Protein AF-A0A6A4Z523-F1 (afdb_monomer_lite)

pLDDT: mean 73.73, std 17.78, range [36.94, 93.38]

Organism: Aphanomyces astaci (NCBI:txid112090)

Secondary structure (DSSP, 8-state):
-----HHHHHHHHHHHHHHTTS-------HHHHHHHHHHHHHHT-S-HHHHHHHTT--HHHHHHHHTTHHHHHH--S-TTSSS-S-S------TTHHHHHHHHHHTTS--

Sequence (110 aa):
MFKSNTTCHAVLSITFEMEQRKRHQLRYTNGQRKALLQEFHEANETSERKFCRDKHLAYSTWQGWRLKEDNIMANKRHNRLATMGSQGHTTLIPFKDELLANMRDRRGTE

Structure (mmCIF, N/CA/C/O backbone):
data_AF-A0A6A4Z523-F1
#
_entry.id   AF-A0A6A4Z523-F1
#
loop_
_atom_site.group_PDB
_atom_site.id
_atom_site.type_symbol
_atom_site.label_atom_id
_atom_site.label_alt_id
_atom_site.label_comp_id
_atom_site.label_asym_id
_atom_site.label_entity_id
_atom_site.label_seq_id
_atom_site.pdbx_PDB_ins_code
_atom_site.Cartn_x
_atom_site.Cartn_y
_atom_site.Cartn_z
_atom_site.occupancy
_atom_site.B_iso_or_equiv
_atom_site.auth_seq_id
_atom_site.auth_comp_id
_atom_site.auth_asym_id
_atom_site.auth_atom_id
_atom_site.pdbx_PDB_model_num
ATOM 1 N N . MET A 1 1 ? -39.845 -39.704 26.711 1.00 36.94 1 MET A N 1
ATOM 2 C CA . MET A 1 1 ? -38.588 -39.016 27.085 1.00 36.94 1 MET A CA 1
ATOM 3 C C . MET A 1 1 ? -37.589 -39.172 25.943 1.00 36.94 1 MET A C 1
ATOM 5 O O . MET A 1 1 ? -36.908 -40.187 25.873 1.00 36.94 1 MET A O 1
ATOM 9 N N . PHE A 1 2 ? -37.551 -38.225 25.001 1.00 39.84 2 PHE A N 1
ATOM 10 C CA . PHE A 1 2 ? -36.560 -38.226 23.919 1.00 39.84 2 PHE A CA 1
ATOM 11 C C . PHE A 1 2 ? -35.260 -37.624 24.454 1.00 39.84 2 PHE A C 1
ATOM 13 O O . PHE A 1 2 ? -35.219 -36.448 24.805 1.00 39.84 2 PHE A O 1
ATOM 20 N N . LYS A 1 3 ? -34.214 -38.446 24.572 1.00 44.91 3 LYS A N 1
ATOM 21 C CA . LYS A 1 3 ? -32.869 -37.977 24.915 1.00 44.91 3 LYS A CA 1
ATOM 22 C C . LYS A 1 3 ? -32.353 -37.174 23.720 1.00 44.91 3 LYS A C 1
ATOM 24 O O . LYS A 1 3 ? -32.071 -37.743 22.670 1.00 44.91 3 LYS A O 1
ATOM 29 N N . SER A 1 4 ? -32.305 -35.854 23.864 1.00 47.53 4 SER A N 1
ATOM 30 C CA . SER A 1 4 ? -31.742 -34.939 22.872 1.00 47.53 4 SER A CA 1
ATOM 31 C C . SER A 1 4 ? -30.286 -35.314 22.597 1.00 47.53 4 SER A C 1
ATOM 33 O O . SER A 1 4 ? -29.469 -35.351 23.516 1.00 47.53 4 SER A O 1
ATOM 35 N N . ASN A 1 5 ? -29.979 -35.617 21.336 1.00 54.72 5 ASN A N 1
ATOM 36 C CA . ASN A 1 5 ? -28.663 -36.044 20.874 1.00 54.72 5 ASN A CA 1
ATOM 37 C C . ASN A 1 5 ? -27.714 -34.834 20.777 1.00 54.72 5 ASN A C 1
ATOM 39 O O . ASN A 1 5 ? -27.503 -34.258 19.709 1.00 54.72 5 ASN A O 1
ATOM 43 N N . THR A 1 6 ? -27.171 -34.421 21.922 1.00 54.44 6 THR A N 1
ATOM 44 C CA . THR A 1 6 ? -26.224 -33.303 22.086 1.00 54.44 6 THR A CA 1
ATOM 45 C C . THR A 1 6 ? -24.938 -33.488 21.277 1.00 54.44 6 THR A C 1
ATOM 47 O O . THR A 1 6 ? -24.286 -32.509 20.915 1.00 54.44 6 THR A O 1
ATOM 50 N N . THR A 1 7 ? -24.595 -34.730 20.930 1.00 51.53 7 THR A N 1
ATOM 51 C CA . THR A 1 7 ? -23.402 -35.071 20.151 1.00 51.53 7 THR A CA 1
ATOM 52 C C . THR A 1 7 ? -23.495 -34.573 18.707 1.00 51.53 7 THR A C 1
ATOM 54 O O . THR A 1 7 ? -22.512 -34.054 18.186 1.00 51.53 7 THR A O 1
ATOM 57 N N . CYS A 1 8 ? -24.671 -34.629 18.068 1.00 49.47 8 CYS A N 1
ATOM 58 C CA . CYS A 1 8 ? -24.840 -34.120 16.700 1.00 49.47 8 CYS A CA 1
ATOM 59 C C . CYS A 1 8 ? -24.677 -32.597 16.620 1.00 49.47 8 CYS A C 1
ATOM 61 O O . CYS A 1 8 ? -24.049 -32.102 15.688 1.00 49.47 8 CYS A O 1
ATOM 63 N N . HIS A 1 9 ? -25.178 -31.855 17.613 1.00 54.50 9 HIS A N 1
ATOM 64 C CA . HIS A 1 9 ? -25.008 -30.400 17.667 1.00 54.50 9 HIS A CA 1
ATOM 65 C C . HIS A 1 9 ? -23.550 -29.994 17.904 1.00 54.50 9 HIS A C 1
ATOM 67 O O . HIS A 1 9 ? -23.064 -29.077 17.252 1.00 54.50 9 HIS A O 1
ATOM 73 N N . ALA A 1 10 ? -22.834 -30.691 18.792 1.00 54.38 10 ALA A N 1
ATOM 74 C CA . ALA A 1 10 ? -21.424 -30.407 19.050 1.00 54.38 10 ALA A CA 1
ATOM 75 C C . ALA A 1 10 ? -20.542 -30.686 17.820 1.00 54.38 10 ALA A C 1
ATOM 77 O O . ALA A 1 10 ? -19.683 -29.874 17.487 1.00 54.38 10 ALA A O 1
ATOM 78 N N . VAL A 1 11 ? -20.784 -31.791 17.105 1.00 54.28 11 VAL A N 1
ATOM 79 C CA . VAL A 1 11 ? -20.035 -32.130 15.884 1.00 54.28 11 VAL A CA 1
ATOM 80 C C . VAL A 1 11 ? -20.323 -31.127 14.765 1.00 54.28 11 VAL A C 1
ATOM 82 O O . VAL A 1 11 ? -19.376 -30.665 14.138 1.00 54.28 11 VAL A O 1
ATOM 85 N N . LEU A 1 12 ? -21.585 -30.717 14.575 1.00 53.97 12 LEU A N 1
ATOM 86 C CA . LEU A 1 12 ? -21.963 -29.695 13.589 1.00 53.97 12 LEU A CA 1
ATOM 87 C C . LEU A 1 12 ? -21.338 -28.322 13.893 1.00 53.97 12 LEU A C 1
ATOM 89 O O . LEU A 1 12 ? -20.855 -27.658 12.975 1.00 53.97 12 LEU A O 1
ATOM 93 N N . SER A 1 13 ? -21.281 -27.919 15.166 1.00 52.06 13 SER A N 1
ATOM 94 C CA . SER A 1 13 ? -20.615 -26.679 15.589 1.00 52.06 13 SER A CA 1
ATOM 95 C C . SER A 1 13 ? -19.099 -26.729 15.381 1.00 52.06 13 SER A C 1
ATOM 97 O O . SER A 1 13 ? -18.521 -25.757 14.903 1.00 52.06 13 SER A O 1
ATOM 99 N N . ILE A 1 14 ? -18.451 -27.864 15.671 1.00 51.69 14 ILE A N 1
ATOM 100 C CA . ILE A 1 14 ? -17.007 -28.054 15.449 1.00 51.69 14 ILE A CA 1
ATOM 101 C C . ILE A 1 14 ? -16.683 -28.050 13.950 1.00 51.69 14 ILE A C 1
ATOM 103 O O . ILE A 1 14 ? -15.704 -27.430 13.537 1.00 51.69 14 ILE A O 1
ATOM 107 N N . THR A 1 15 ? -17.501 -28.696 13.113 1.00 51.16 15 THR A N 1
ATOM 108 C CA . THR A 1 15 ? -17.311 -28.665 11.655 1.00 51.16 15 THR A CA 1
ATOM 109 C C . THR A 1 15 ? -17.552 -27.272 11.080 1.00 51.16 15 THR A C 1
ATOM 111 O O . THR A 1 15 ? -16.764 -26.829 10.249 1.00 51.16 15 THR A O 1
ATOM 114 N N . PHE A 1 16 ? -18.557 -26.540 11.574 1.00 50.25 16 PHE A N 1
ATOM 115 C CA . PHE A 1 16 ? -18.815 -25.158 11.166 1.00 50.25 16 PHE A CA 1
ATOM 116 C C . PHE A 1 16 ? -17.663 -24.227 11.575 1.00 50.25 16 PHE A C 1
ATOM 118 O O . PHE A 1 16 ? -17.189 -23.455 10.747 1.00 50.25 16 PHE A O 1
ATOM 125 N N . GLU A 1 17 ? -17.120 -24.343 12.793 1.00 48.06 17 GLU A N 1
ATOM 126 C CA . GLU A 1 17 ? -15.931 -23.579 13.209 1.00 48.06 17 GLU A CA 1
ATOM 127 C C . GLU A 1 17 ? -14.675 -23.923 12.391 1.00 48.06 17 GLU A C 1
ATOM 129 O O . GLU A 1 17 ? -13.876 -23.039 12.073 1.00 48.06 17 GLU A O 1
ATOM 134 N N . MET A 1 18 ? -14.480 -25.198 12.044 1.00 42.94 18 MET A N 1
ATOM 135 C CA . MET A 1 18 ? -13.333 -25.656 11.253 1.00 42.94 18 MET A CA 1
ATOM 136 C C . MET A 1 18 ? -13.424 -25.211 9.786 1.00 42.94 18 MET A C 1
ATOM 138 O O . MET A 1 18 ? -12.397 -24.921 9.171 1.00 42.94 18 MET A O 1
ATOM 142 N N . GLU A 1 19 ? -14.629 -25.075 9.235 1.00 43.59 19 GLU A N 1
ATOM 143 C CA . GLU A 1 19 ? -14.855 -24.582 7.873 1.00 43.59 19 GLU A CA 1
ATOM 144 C C . GLU A 1 19 ? -14.607 -23.066 7.746 1.00 43.59 19 GLU A C 1
ATOM 146 O O . GLU A 1 19 ? -14.082 -22.607 6.728 1.00 43.59 19 GLU A O 1
ATOM 151 N N . GLN A 1 20 ? -14.807 -22.299 8.828 1.00 45.69 20 GLN A N 1
ATOM 152 C CA . GLN A 1 20 ? -14.422 -20.879 8.908 1.00 45.69 20 GLN A CA 1
ATOM 153 C C . GLN A 1 20 ? -12.899 -20.651 9.033 1.00 45.69 20 GLN A C 1
ATOM 155 O O . GLN A 1 20 ? -12.423 -19.516 8.961 1.00 45.69 20 GLN A O 1
ATOM 160 N N . ARG A 1 21 ? -12.090 -21.711 9.200 1.00 43.25 21 ARG A N 1
ATOM 161 C CA . ARG A 1 21 ? -10.618 -21.615 9.312 1.00 43.25 21 ARG A CA 1
ATOM 162 C C . ARG A 1 21 ? -9.878 -21.670 7.981 1.00 43.25 21 ARG A C 1
ATOM 164 O O . ARG A 1 21 ? -8.650 -21.549 7.970 1.00 43.25 21 ARG A O 1
ATOM 171 N N . LYS A 1 22 ? -10.576 -21.739 6.844 1.00 43.19 22 LYS A N 1
ATOM 172 C CA . LYS A 1 22 ? -9.989 -21.281 5.580 1.00 43.19 22 LYS A CA 1
ATOM 173 C C . LYS A 1 22 ? -9.913 -19.763 5.644 1.00 43.19 22 LYS A C 1
ATOM 175 O O . LYS A 1 22 ? -10.809 -19.075 5.169 1.00 43.19 22 LYS A O 1
ATOM 180 N N . ARG A 1 23 ? -8.839 -19.243 6.256 1.00 49.72 23 ARG A N 1
ATOM 181 C CA . ARG A 1 23 ? -8.465 -17.826 6.193 1.00 49.72 23 ARG A CA 1
ATOM 182 C C . ARG A 1 23 ? -8.435 -17.441 4.717 1.00 49.72 23 ARG A C 1
ATOM 184 O O . ARG A 1 23 ? -7.431 -17.674 4.045 1.00 49.72 23 ARG A O 1
ATOM 191 N N . HIS A 1 24 ? -9.536 -16.898 4.205 1.00 47.59 24 HIS A N 1
ATOM 192 C CA . HIS A 1 24 ? -9.547 -16.206 2.932 1.00 47.59 24 HIS A CA 1
ATOM 193 C C . HIS A 1 24 ? -8.526 -15.090 3.102 1.00 47.59 24 HIS A C 1
ATOM 195 O O . HIS A 1 24 ? -8.774 -14.110 3.804 1.00 47.59 24 HIS A O 1
ATOM 201 N N . GLN A 1 25 ? -7.323 -15.287 2.563 1.00 56.62 25 GLN A N 1
ATOM 202 C CA . GLN A 1 25 ? -6.338 -14.225 2.529 1.00 56.62 25 GLN A CA 1
ATOM 203 C C . GLN A 1 25 ? -6.934 -13.143 1.637 1.00 56.62 25 GLN A C 1
ATOM 205 O O . GLN A 1 25 ? -6.951 -13.283 0.414 1.00 56.62 25 GLN A O 1
ATOM 210 N N . LEU A 1 26 ? -7.476 -12.097 2.262 1.00 68.06 26 LEU A N 1
ATOM 211 C CA . LEU A 1 26 ? -7.908 -10.883 1.589 1.00 68.06 26 LEU A CA 1
ATOM 212 C C . LEU A 1 26 ? -6.709 -10.352 0.807 1.00 68.06 26 LEU A C 1
ATOM 214 O O . LEU A 1 26 ? -5.733 -9.845 1.365 1.00 68.06 26 LEU A O 1
ATOM 218 N N . ARG A 1 27 ? -6.737 -10.579 -0.506 1.00 74.12 27 ARG A N 1
ATOM 219 C CA . ARG A 1 27 ? -5.608 -10.291 -1.379 1.00 74.12 27 ARG A CA 1
ATOM 220 C C . ARG A 1 27 ? -5.773 -8.880 -1.924 1.00 74.12 27 ARG A C 1
ATOM 222 O O . ARG A 1 27 ? -6.519 -8.657 -2.871 1.00 74.12 27 ARG A O 1
ATOM 229 N N . TYR A 1 28 ? -5.058 -7.931 -1.331 1.00 84.19 28 TYR A N 1
ATOM 230 C CA . TYR A 1 28 ? -5.130 -6.531 -1.745 1.00 84.19 28 TYR A CA 1
ATOM 231 C C . TYR A 1 28 ? -4.378 -6.285 -3.050 1.00 84.19 28 TYR A C 1
ATOM 233 O O . TYR A 1 28 ? -3.171 -6.559 -3.133 1.00 84.19 28 TYR A O 1
ATOM 241 N N . THR A 1 29 ? -5.075 -5.730 -4.042 1.00 86.69 29 THR A N 1
ATOM 242 C CA . THR A 1 29 ? -4.485 -5.279 -5.308 1.00 86.69 29 THR A CA 1
ATOM 243 C C . THR A 1 29 ? -3.521 -4.117 -5.083 1.00 86.69 29 THR A C 1
ATOM 245 O O . THR A 1 29 ? -3.637 -3.382 -4.103 1.00 86.69 29 THR A O 1
ATOM 248 N N . ASN A 1 30 ? -2.556 -3.920 -5.985 1.00 86.12 30 ASN A N 1
ATOM 249 C CA . ASN A 1 30 ? -1.659 -2.764 -5.890 1.00 86.12 30 ASN A CA 1
ATOM 250 C C . ASN A 1 30 ? -2.435 -1.434 -5.927 1.00 86.12 30 ASN A C 1
ATOM 252 O O . ASN A 1 30 ? -2.060 -0.499 -5.228 1.00 86.12 30 ASN A O 1
ATOM 256 N N . GLY A 1 31 ? -3.539 -1.366 -6.681 1.00 87.12 31 GLY A N 1
ATOM 257 C CA . GLY A 1 31 ? -4.430 -0.206 -6.704 1.00 87.12 31 GLY A CA 1
ATOM 258 C C . GLY A 1 31 ? -5.090 0.058 -5.353 1.00 87.12 31 GLY A C 1
ATOM 259 O O . GLY A 1 31 ? -5.052 1.185 -4.878 1.00 87.12 31 GLY A O 1
ATOM 260 N N . GLN A 1 32 ? -5.616 -0.984 -4.700 1.00 89.50 32 GLN A N 1
ATOM 261 C CA . GLN A 1 32 ? -6.210 -0.863 -3.362 1.00 89.50 32 GLN A CA 1
ATOM 262 C C . GLN A 1 32 ? -5.190 -0.384 -2.325 1.00 89.50 32 GLN A C 1
ATOM 264 O O . GLN A 1 32 ? -5.505 0.476 -1.510 1.00 89.50 32 GLN A O 1
ATOM 269 N N . ARG A 1 33 ? -3.957 -0.905 -2.376 1.00 90.94 33 ARG A N 1
ATOM 270 C CA . ARG A 1 33 ? -2.878 -0.476 -1.472 1.00 90.94 33 ARG A CA 1
ATOM 271 C C . ARG A 1 33 ? -2.562 1.004 -1.640 1.00 90.94 33 ARG A C 1
ATOM 273 O O . ARG A 1 33 ? -2.529 1.724 -0.653 1.00 90.94 33 ARG A O 1
ATOM 280 N N . LYS A 1 34 ? -2.366 1.449 -2.884 1.00 91.56 34 LYS A N 1
ATOM 281 C CA . LYS A 1 34 ? -2.078 2.854 -3.200 1.00 91.56 34 LYS A CA 1
ATOM 282 C C . LYS A 1 34 ? -3.215 3.778 -2.779 1.00 91.56 34 LYS A C 1
ATOM 284 O O . LYS A 1 34 ? -2.947 4.801 -2.172 1.00 91.56 34 LYS A O 1
ATOM 289 N N . ALA A 1 35 ? -4.463 3.399 -3.057 1.00 92.06 35 ALA A N 1
ATOM 290 C CA . ALA A 1 35 ? -5.627 4.191 -2.675 1.00 92.06 35 ALA A CA 1
ATOM 291 C C . ALA A 1 35 ? -5.718 4.371 -1.153 1.00 92.06 35 ALA A C 1
ATOM 293 O O . ALA A 1 35 ? -5.910 5.485 -0.690 1.00 92.06 35 ALA A O 1
ATOM 294 N N . LEU A 1 36 ? -5.505 3.303 -0.376 1.00 92.56 36 LEU A N 1
ATOM 295 C CA . LEU A 1 36 ? -5.529 3.381 1.089 1.00 92.56 36 LEU A CA 1
ATOM 296 C C . LEU A 1 36 ? -4.364 4.202 1.659 1.00 92.56 36 LEU A C 1
ATOM 298 O O . LEU A 1 36 ? -4.556 4.937 2.620 1.00 92.56 36 LEU A O 1
ATOM 302 N N . LEU A 1 37 ? -3.165 4.090 1.078 1.00 92.12 37 LEU A N 1
ATOM 303 C CA . LEU A 1 37 ? -2.014 4.910 1.475 1.00 92.12 37 LEU A CA 1
ATOM 304 C C . LEU A 1 37 ? -2.260 6.392 1.179 1.00 92.12 37 LEU A C 1
ATOM 306 O O . LEU A 1 37 ? -2.030 7.235 2.037 1.00 92.12 37 LEU A O 1
ATOM 310 N N . GLN A 1 38 ? -2.785 6.695 -0.006 1.00 92.31 38 GLN A N 1
ATOM 311 C CA . GLN A 1 38 ? -3.130 8.052 -0.412 1.00 92.31 38 GLN A CA 1
ATOM 312 C C . GLN A 1 38 ? -4.224 8.649 0.481 1.00 92.31 38 GLN A C 1
ATOM 314 O O . GLN A 1 38 ? -4.067 9.756 0.983 1.00 92.31 38 GLN A O 1
ATOM 319 N N . GLU A 1 39 ? -5.290 7.892 0.745 1.00 93.19 39 GLU A N 1
ATOM 320 C CA . GLU A 1 39 ? -6.382 8.324 1.617 1.00 93.19 39 GLU A CA 1
ATOM 321 C C . GLU A 1 39 ? -5.897 8.610 3.046 1.00 93.19 39 GLU A C 1
ATOM 323 O O . GLU A 1 39 ? -6.350 9.564 3.668 1.00 93.19 39 GLU A O 1
ATOM 328 N N . PHE A 1 40 ? -4.944 7.828 3.562 1.00 92.12 40 PHE A N 1
ATOM 329 C CA . PHE A 1 40 ? -4.340 8.090 4.869 1.00 92.12 40 PHE A CA 1
ATOM 330 C C . PHE A 1 40 ? -3.581 9.427 4.907 1.00 92.12 40 PHE A C 1
ATOM 332 O O . PHE A 1 40 ? -3.713 10.177 5.875 1.00 92.12 40 PHE A O 1
ATOM 339 N N . HIS A 1 41 ? -2.829 9.749 3.848 1.00 90.00 41 HIS A N 1
ATOM 340 C CA . HIS A 1 41 ? -2.140 11.040 3.724 1.00 90.00 41 HIS A CA 1
ATOM 341 C C . HIS A 1 41 ? -3.111 12.210 3.592 1.00 90.00 41 HIS A C 1
ATOM 343 O O . HIS A 1 41 ? -2.906 13.251 4.206 1.00 90.00 41 HIS A O 1
ATOM 349 N N . GLU A 1 42 ? -4.182 12.036 2.820 1.00 89.62 42 GLU A N 1
ATOM 350 C CA . GLU A 1 42 ? -5.204 13.065 2.601 1.00 89.62 42 GLU A CA 1
ATOM 351 C C . GLU A 1 42 ? -6.044 13.328 3.852 1.00 89.62 42 GLU A C 1
ATOM 353 O O . GLU A 1 42 ? -6.328 14.480 4.177 1.00 89.62 42 GLU A O 1
ATOM 358 N N . ALA A 1 43 ? -6.398 12.273 4.591 1.00 82.69 43 ALA A N 1
ATOM 359 C CA . ALA A 1 43 ? -7.105 12.384 5.863 1.00 82.69 43 ALA A CA 1
ATOM 360 C C . ALA A 1 43 ? -6.258 13.071 6.947 1.00 82.69 43 ALA A C 1
ATOM 362 O O . ALA A 1 43 ? -6.802 13.504 7.965 1.00 82.69 43 ALA A O 1
ATOM 363 N N . ASN A 1 44 ? -4.936 13.159 6.740 1.00 76.56 44 ASN A N 1
ATOM 364 C CA . ASN A 1 44 ? -3.962 13.689 7.691 1.00 76.56 44 ASN A CA 1
ATOM 365 C C . ASN A 1 44 ? -4.123 13.053 9.090 1.00 76.56 44 ASN A C 1
ATOM 367 O O . ASN A 1 44 ? -3.917 13.686 10.130 1.00 76.56 44 ASN A O 1
ATOM 371 N N . GLU A 1 45 ? -4.575 11.793 9.121 1.00 73.12 45 GLU A N 1
ATOM 372 C CA . GLU A 1 45 ? -5.000 11.135 10.347 1.00 73.12 45 GLU A CA 1
ATOM 373 C C . GLU A 1 45 ? -3.778 10.626 11.112 1.00 73.12 45 GLU A C 1
ATOM 375 O O . GLU A 1 45 ? -3.019 9.779 10.653 1.00 73.12 45 GLU A O 1
ATOM 380 N N . THR A 1 46 ? -3.585 11.123 12.331 1.00 74.62 46 THR A N 1
ATOM 381 C CA . THR A 1 46 ? -2.395 10.805 13.139 1.00 74.62 46 THR A CA 1
ATOM 382 C C . THR A 1 46 ? -2.437 9.391 13.725 1.00 74.62 46 THR A C 1
ATOM 384 O O . THR A 1 46 ? -1.419 8.872 14.181 1.00 74.62 46 THR A O 1
ATOM 387 N N . SER A 1 47 ? -3.610 8.748 13.737 1.00 86.81 47 SER A N 1
ATOM 388 C CA . SER A 1 47 ? -3.807 7.434 14.351 1.00 86.81 47 SER A CA 1
ATOM 389 C C . SER A 1 47 ? -3.965 6.327 13.311 1.00 86.81 47 SER A C 1
ATOM 391 O O . SER A 1 47 ? -5.070 5.989 12.886 1.00 86.81 47 SER A O 1
ATOM 393 N N . GLU A 1 48 ? -2.854 5.665 12.983 1.00 90.69 48 GLU A N 1
ATOM 394 C CA . GLU A 1 48 ? -2.850 4.511 12.072 1.00 90.69 48 GLU A CA 1
ATOM 395 C C . GLU A 1 48 ? -3.768 3.370 12.542 1.00 90.69 48 GLU A C 1
ATOM 397 O O . GLU A 1 48 ? -4.398 2.687 11.736 1.00 90.69 48 GLU A O 1
ATOM 402 N N . ARG A 1 49 ? -3.868 3.144 13.861 1.00 91.25 49 ARG A N 1
ATOM 403 C CA . ARG A 1 49 ? -4.720 2.081 14.424 1.00 91.25 49 ARG A CA 1
ATOM 404 C C . ARG A 1 49 ? -6.202 2.357 14.204 1.00 91.25 49 ARG A C 1
ATOM 406 O O . ARG A 1 49 ? -6.956 1.415 13.964 1.00 91.25 49 ARG A O 1
ATOM 413 N N . LYS A 1 50 ? -6.611 3.623 14.307 1.00 90.56 50 LYS A N 1
ATOM 414 C CA . LYS A 1 50 ? -7.984 4.040 14.028 1.00 90.56 50 LYS A CA 1
ATOM 415 C C . LYS A 1 50 ? -8.289 3.871 12.543 1.00 90.56 50 LYS A C 1
ATOM 417 O O . LYS A 1 50 ? -9.224 3.148 12.224 1.00 90.56 50 LYS A O 1
ATOM 422 N N . PHE A 1 51 ? -7.419 4.382 11.672 1.00 92.25 51 PHE A N 1
ATOM 423 C CA . PHE A 1 51 ? -7.545 4.209 10.225 1.00 92.25 51 PHE A CA 1
ATOM 424 C C . PHE A 1 51 ? -7.698 2.731 9.826 1.00 92.25 51 PHE A C 1
ATOM 426 O O . PHE A 1 51 ? -8.604 2.364 9.083 1.00 92.25 51 PHE A O 1
ATOM 433 N N . CYS A 1 52 ? -6.869 1.844 10.389 1.00 91.69 52 CYS A N 1
ATOM 434 C CA . CYS A 1 52 ? -6.962 0.405 10.132 1.00 91.69 52 CYS A CA 1
ATOM 435 C C . CY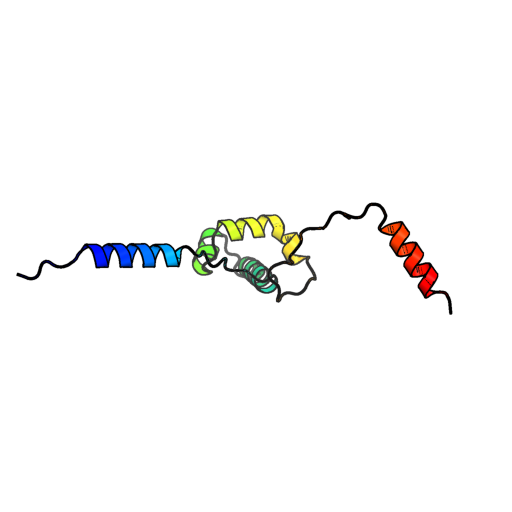S A 1 52 ? -8.308 -0.195 10.558 1.00 91.69 52 CYS A C 1
ATOM 437 O O . CYS A 1 52 ? -8.867 -1.018 9.837 1.00 91.69 52 CYS A O 1
ATOM 439 N N . ARG A 1 53 ? -8.836 0.203 11.722 1.00 91.06 53 ARG A N 1
ATOM 440 C CA . ARG A 1 53 ? -10.135 -0.278 12.207 1.00 91.06 53 ARG A CA 1
ATOM 441 C C . ARG A 1 53 ? -11.266 0.180 11.291 1.00 91.06 53 ARG A C 1
ATOM 443 O O . ARG A 1 53 ? -12.103 -0.640 10.927 1.00 91.06 53 ARG A O 1
ATOM 450 N N . ASP A 1 54 ? -11.241 1.446 10.893 1.00 90.69 54 ASP A N 1
ATOM 451 C CA . ASP A 1 54 ? -12.289 2.067 10.082 1.00 90.69 54 ASP A CA 1
ATOM 452 C C . ASP A 1 54 ? -12.281 1.513 8.643 1.00 90.69 54 ASP A C 1
ATOM 454 O O . ASP A 1 54 ? -13.326 1.359 8.017 1.00 90.69 54 ASP A O 1
ATOM 458 N N . LYS A 1 55 ? -11.105 1.118 8.136 1.00 88.88 55 LYS A N 1
ATOM 459 C CA . LYS A 1 55 ? -10.927 0.474 6.822 1.00 88.88 55 LYS A CA 1
ATOM 460 C C . LYS A 1 55 ? -10.980 -1.053 6.851 1.00 88.88 55 LYS A C 1
ATOM 462 O O . LYS A 1 55 ? -10.714 -1.685 5.829 1.00 88.88 55 LYS A O 1
ATOM 467 N N . HIS A 1 56 ? -11.302 -1.651 8.000 1.00 89.00 56 HIS A N 1
ATOM 468 C CA . HIS A 1 56 ? -11.309 -3.104 8.205 1.00 89.00 56 HIS A CA 1
ATOM 469 C C . HIS A 1 56 ? -10.008 -3.791 7.744 1.00 89.00 56 HIS A C 1
ATOM 471 O O . HIS A 1 56 ? -10.010 -4.893 7.192 1.00 89.00 56 HIS A O 1
ATOM 477 N N . LEU A 1 57 ? -8.878 -3.122 7.968 1.00 88.44 57 LEU A N 1
ATOM 478 C CA . LEU A 1 57 ? -7.544 -3.579 7.613 1.00 88.44 57 LEU A CA 1
ATOM 479 C C . LEU A 1 57 ? -6.829 -4.122 8.851 1.00 88.44 57 LEU A C 1
ATOM 481 O O . LEU A 1 57 ? -6.781 -3.489 9.906 1.00 88.44 57 LEU A O 1
ATOM 485 N N . ALA A 1 58 ? -6.208 -5.295 8.722 1.00 89.88 58 ALA A N 1
ATOM 486 C CA . ALA A 1 58 ? -5.359 -5.819 9.783 1.00 89.88 58 ALA A CA 1
ATOM 487 C C . ALA A 1 58 ? -4.137 -4.907 9.985 1.00 89.88 58 ALA A C 1
ATOM 489 O O . ALA A 1 58 ? -3.373 -4.663 9.049 1.00 89.88 58 ALA A O 1
ATOM 490 N N . TYR A 1 59 ? -3.902 -4.468 11.225 1.00 90.06 59 TYR A N 1
ATOM 491 C CA . TYR A 1 59 ? -2.807 -3.544 11.548 1.00 90.06 59 TYR A CA 1
ATOM 492 C C . TYR A 1 59 ? -1.424 -4.075 11.130 1.00 90.06 59 TYR A C 1
ATOM 494 O O . TYR A 1 59 ? -0.588 -3.324 10.640 1.00 90.06 59 TYR A O 1
ATOM 502 N N . SER A 1 60 ? -1.197 -5.389 11.237 1.00 89.00 60 SER A N 1
ATOM 503 C CA . SER A 1 60 ? 0.040 -6.035 10.771 1.00 89.00 60 SER A CA 1
ATOM 504 C C . SER A 1 60 ? 0.252 -5.913 9.258 1.00 89.00 60 SER A C 1
ATOM 506 O O . SER A 1 60 ? 1.382 -5.771 8.797 1.00 89.00 60 SER A O 1
ATOM 508 N N . THR A 1 61 ? -0.832 -5.938 8.478 1.00 89.75 61 THR A N 1
ATOM 509 C CA . THR A 1 61 ? -0.783 -5.759 7.021 1.00 89.75 61 THR A CA 1
ATOM 510 C C . THR A 1 61 ? -0.451 -4.313 6.675 1.00 89.75 61 THR A C 1
ATOM 512 O O . THR A 1 61 ? 0.426 -4.075 5.848 1.00 89.75 61 THR A O 1
ATOM 515 N N . TRP A 1 62 ? -1.094 -3.362 7.358 1.00 92.38 62 TRP A N 1
ATOM 516 C CA . TRP A 1 62 ? -0.830 -1.934 7.195 1.00 92.38 62 TRP A CA 1
ATOM 517 C C . TRP A 1 62 ? 0.621 -1.572 7.501 1.00 92.38 62 TRP A C 1
ATOM 519 O O . TRP A 1 62 ? 1.294 -0.967 6.673 1.00 92.38 62 TRP A O 1
ATOM 529 N N . GLN A 1 63 ? 1.143 -2.029 8.639 1.00 93.38 63 GLN A N 1
ATOM 530 C CA . GLN A 1 63 ? 2.538 -1.815 9.026 1.00 93.38 63 GLN A CA 1
ATOM 531 C C . GLN A 1 63 ? 3.517 -2.378 7.984 1.00 93.38 63 GLN A C 1
ATOM 533 O O . GLN A 1 63 ? 4.483 -1.715 7.608 1.00 93.38 63 GLN A O 1
ATOM 538 N N . GLY A 1 64 ? 3.232 -3.563 7.434 1.00 91.94 64 GLY A N 1
ATOM 539 C CA . GLY A 1 64 ? 4.023 -4.134 6.343 1.00 91.94 64 GLY A CA 1
ATOM 540 C C . GLY A 1 64 ? 4.021 -3.291 5.061 1.00 91.94 64 GLY A C 1
ATOM 541 O O . GLY A 1 64 ? 5.000 -3.324 4.312 1.00 91.94 64 GLY A O 1
ATOM 542 N N . TRP A 1 65 ? 2.948 -2.541 4.795 1.00 92.62 65 TRP A N 1
ATOM 543 C CA . TRP A 1 65 ? 2.879 -1.607 3.669 1.00 92.62 65 TRP A CA 1
ATOM 544 C C . TRP A 1 65 ? 3.586 -0.292 3.973 1.00 92.62 65 TRP A C 1
ATOM 546 O O . TRP A 1 65 ? 4.339 0.156 3.118 1.00 92.62 65 TRP A O 1
ATOM 556 N N . ARG A 1 66 ? 3.430 0.263 5.181 1.00 92.19 66 ARG A N 1
ATOM 557 C CA . ARG A 1 66 ? 4.119 1.487 5.631 1.00 92.19 66 ARG A CA 1
ATOM 558 C C . ARG A 1 66 ? 5.638 1.360 5.523 1.00 92.19 66 ARG A C 1
ATOM 560 O O . ARG A 1 66 ? 6.298 2.238 4.986 1.00 92.19 66 ARG A O 1
ATOM 567 N N . LEU A 1 67 ? 6.195 0.208 5.905 1.00 91.69 67 LEU A N 1
ATOM 568 C CA . LEU A 1 67 ? 7.632 -0.079 5.759 1.00 91.69 67 LEU A CA 1
ATOM 569 C C . LEU A 1 67 ? 8.128 -0.103 4.303 1.00 91.69 67 LEU A C 1
ATOM 571 O O . LEU A 1 67 ? 9.328 -0.021 4.055 1.00 91.69 67 LEU A O 1
ATOM 575 N N . LYS A 1 68 ? 7.231 -0.299 3.334 1.00 89.81 68 LYS A N 1
ATOM 576 C CA . LYS A 1 68 ? 7.554 -0.434 1.905 1.00 89.81 68 LYS A CA 1
ATOM 577 C C . LYS A 1 68 ? 6.779 0.571 1.067 1.00 89.81 68 LYS A C 1
ATOM 579 O O . LYS A 1 68 ? 6.553 0.328 -0.117 1.00 89.81 68 LYS A O 1
ATOM 584 N N . GLU A 1 69 ? 6.357 1.665 1.676 1.00 91.06 69 GLU A N 1
ATOM 585 C CA . GLU A 1 69 ? 5.418 2.597 1.078 1.00 91.06 69 GLU A CA 1
ATOM 586 C C . GLU A 1 69 ? 5.982 3.230 -0.187 1.00 91.06 69 GLU A C 1
ATOM 588 O O . GLU A 1 69 ? 5.358 3.123 -1.242 1.00 91.06 69 GLU A O 1
ATOM 593 N N . ASP A 1 70 ? 7.210 3.742 -0.121 1.00 88.56 70 ASP A N 1
ATOM 594 C CA . ASP A 1 70 ? 7.915 4.306 -1.274 1.00 88.56 70 ASP A CA 1
ATOM 595 C C . ASP A 1 70 ? 7.987 3.305 -2.427 1.00 88.56 70 ASP A C 1
ATOM 597 O O . ASP A 1 70 ? 7.716 3.636 -3.579 1.00 88.56 70 ASP A O 1
ATOM 601 N N . ASN A 1 71 ? 8.259 2.035 -2.117 1.00 87.44 71 ASN A N 1
ATOM 602 C CA . ASN A 1 71 ? 8.296 0.969 -3.114 1.00 87.44 71 ASN A CA 1
ATOM 603 C C . ASN A 1 71 ? 6.911 0.677 -3.703 1.00 87.44 71 ASN A C 1
ATOM 605 O O . ASN A 1 71 ? 6.803 0.375 -4.889 1.00 87.44 71 ASN A O 1
ATOM 609 N N . ILE A 1 72 ? 5.845 0.733 -2.901 1.00 86.81 72 ILE A N 1
ATOM 610 C CA . ILE A 1 72 ? 4.466 0.519 -3.359 1.00 86.81 72 ILE A CA 1
ATOM 611 C C . ILE A 1 72 ? 4.015 1.686 -4.246 1.00 86.81 72 ILE A C 1
ATOM 613 O O . ILE A 1 72 ? 3.419 1.441 -5.299 1.00 86.81 72 ILE A O 1
ATOM 617 N N . MET A 1 73 ? 4.334 2.923 -3.862 1.00 86.69 73 MET A N 1
ATOM 618 C CA . MET A 1 73 ? 3.960 4.141 -4.582 1.00 86.69 73 MET A CA 1
ATOM 619 C C . MET A 1 73 ? 4.769 4.317 -5.873 1.00 86.69 73 MET A C 1
ATOM 621 O O . MET A 1 73 ? 4.181 4.558 -6.928 1.00 86.69 73 MET A O 1
ATOM 625 N N . ALA A 1 74 ? 6.086 4.083 -5.841 1.00 85.56 74 ALA A N 1
ATOM 626 C CA . ALA A 1 74 ? 6.965 4.177 -7.011 1.00 85.56 74 ALA A CA 1
ATOM 627 C C . ALA A 1 74 ? 6.734 3.062 -8.047 1.00 85.56 74 ALA A C 1
ATOM 629 O O . ALA A 1 74 ? 7.106 3.194 -9.218 1.00 85.56 74 ALA A O 1
ATOM 630 N N . ASN A 1 75 ? 6.122 1.942 -7.649 1.00 80.50 75 ASN A N 1
ATOM 631 C CA . ASN A 1 75 ? 5.889 0.818 -8.546 1.00 80.50 75 ASN A CA 1
ATOM 632 C C . ASN A 1 75 ? 4.890 1.179 -9.658 1.00 80.50 75 ASN A C 1
ATOM 634 O O . ASN A 1 75 ? 3.683 1.274 -9.429 1.00 80.50 75 ASN A O 1
ATOM 638 N N . LYS A 1 76 ? 5.390 1.304 -10.893 1.00 76.12 76 LYS A N 1
ATOM 639 C CA . LYS A 1 76 ? 4.594 1.585 -12.101 1.00 76.12 76 LYS A CA 1
ATOM 640 C C . LYS A 1 76 ? 3.770 0.389 -12.616 1.00 76.12 76 LYS A C 1
ATOM 642 O O . LYS A 1 76 ? 3.025 0.546 -13.579 1.00 76.12 76 LYS A O 1
ATOM 647 N N . ARG A 1 77 ? 3.908 -0.818 -12.041 1.00 66.44 77 ARG A N 1
ATOM 648 C CA . ARG A 1 77 ? 3.203 -2.027 -12.519 1.00 66.44 77 ARG A CA 1
ATOM 649 C C . ARG A 1 77 ? 1.690 -1.952 -12.291 1.00 66.44 77 ARG A C 1
ATOM 651 O O . ARG A 1 77 ? 1.209 -1.249 -11.408 1.00 66.44 77 ARG A O 1
ATOM 658 N N . HIS A 1 78 ? 0.966 -2.759 -13.074 1.00 66.88 78 HIS A N 1
ATOM 659 C CA . HIS A 1 78 ? -0.499 -2.817 -13.133 1.00 66.88 78 HIS A CA 1
ATOM 660 C C . HIS A 1 78 ? -1.184 -2.871 -11.759 1.00 66.88 78 HIS A C 1
ATOM 662 O O . HIS A 1 78 ? -0.880 -3.724 -10.922 1.00 66.88 78 HIS A O 1
ATOM 668 N N . ASN A 1 79 ? -2.175 -1.998 -11.572 1.00 68.88 79 ASN A N 1
ATOM 669 C CA . ASN A 1 79 ? -2.898 -1.810 -10.314 1.00 68.88 79 ASN A CA 1
ATOM 670 C C . ASN A 1 79 ? -3.893 -2.942 -9.999 1.00 68.88 79 ASN A C 1
ATOM 672 O O . ASN A 1 79 ? -4.234 -3.133 -8.835 1.00 68.88 79 ASN A O 1
ATOM 676 N N . ARG A 1 80 ? -4.350 -3.714 -10.999 1.00 68.00 80 ARG A N 1
ATOM 677 C CA . ARG A 1 80 ? -5.391 -4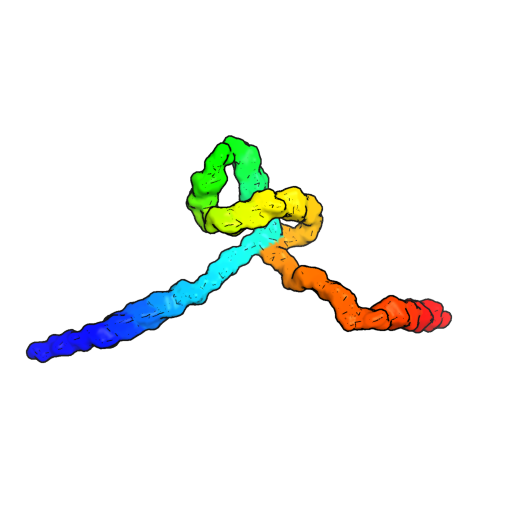.753 -10.820 1.00 68.00 80 ARG A CA 1
ATOM 678 C C . ARG A 1 80 ? -4.887 -6.024 -10.130 1.00 68.00 80 ARG A C 1
ATOM 680 O O . ARG A 1 80 ? -5.693 -6.812 -9.653 1.00 68.00 80 ARG A O 1
ATOM 687 N N . LEU A 1 81 ? -3.572 -6.253 -10.093 1.00 64.62 81 LEU A N 1
ATOM 688 C CA . LEU A 1 81 ? -2.988 -7.484 -9.555 1.00 64.62 81 LEU A CA 1
ATOM 689 C C . LEU A 1 81 ? -2.440 -7.269 -8.141 1.00 64.62 81 LEU A C 1
ATOM 691 O O . LEU A 1 81 ? -1.796 -6.266 -7.837 1.00 64.62 81 LEU A O 1
ATOM 695 N N . ALA A 1 82 ? -2.690 -8.238 -7.264 1.00 60.72 82 ALA A N 1
ATOM 696 C CA . ALA A 1 82 ? -2.354 -8.196 -5.844 1.00 60.72 82 ALA A CA 1
ATOM 697 C C . ALA A 1 82 ? -0.922 -8.644 -5.539 1.00 60.72 82 ALA A C 1
ATOM 699 O O . ALA A 1 82 ? -0.682 -9.508 -4.702 1.00 60.72 82 ALA A O 1
ATOM 700 N N . THR A 1 83 ? 0.031 -8.010 -6.223 1.00 64.88 83 THR A N 1
ATOM 701 C CA . THR A 1 83 ? 1.441 -8.408 -6.301 1.00 64.88 83 THR A CA 1
ATOM 702 C C . THR A 1 83 ? 1.638 -9.701 -7.097 1.00 64.88 83 THR A C 1
ATOM 704 O O . THR A 1 83 ? 0.937 -10.699 -6.921 1.00 64.88 83 THR A O 1
ATOM 707 N N . MET A 1 84 ? 2.590 -9.630 -8.025 1.00 52.53 84 MET A N 1
ATOM 708 C CA . MET A 1 84 ? 3.031 -10.714 -8.896 1.00 52.53 84 MET A CA 1
ATOM 709 C C . MET A 1 84 ? 3.457 -11.935 -8.077 1.00 52.53 84 MET A C 1
ATOM 711 O O . MET A 1 84 ? 4.178 -11.794 -7.091 1.00 52.53 84 MET A 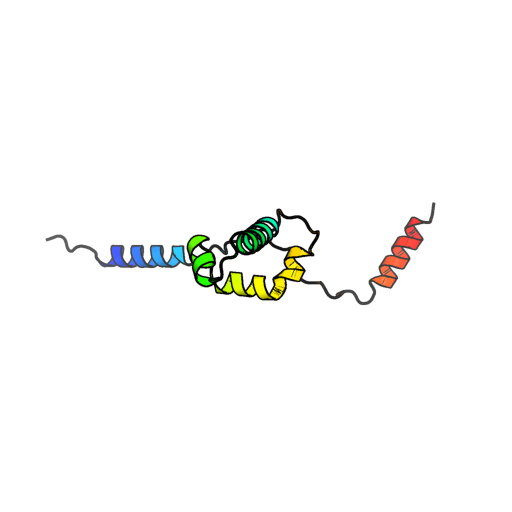O 1
ATOM 715 N N . GLY A 1 85 ? 3.066 -13.127 -8.526 1.00 51.00 85 GLY A N 1
ATOM 716 C CA . GLY A 1 85 ? 3.831 -14.327 -8.208 1.00 51.00 85 GLY A CA 1
ATOM 717 C C . GLY A 1 85 ? 5.306 -14.137 -8.580 1.00 51.00 85 GLY A C 1
ATOM 718 O O . GLY A 1 85 ? 5.642 -13.328 -9.448 1.00 51.00 85 GLY A O 1
ATOM 719 N N . SER A 1 86 ? 6.169 -14.880 -7.893 1.00 47.25 86 SER A N 1
ATOM 720 C CA . SER A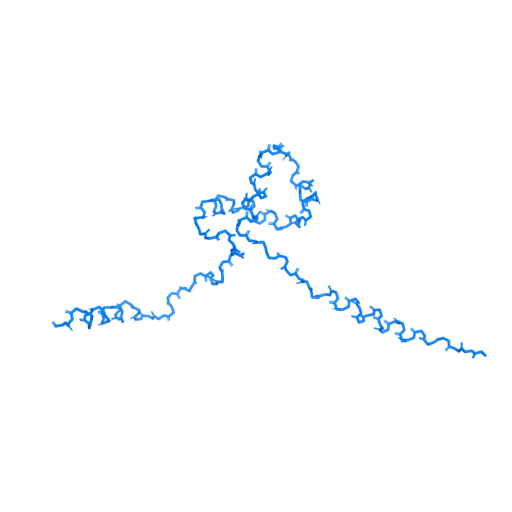 1 86 ? 7.628 -14.887 -8.037 1.00 47.25 86 SER A CA 1
ATOM 721 C C . SER A 1 86 ? 8.302 -13.536 -7.777 1.00 47.25 86 SER A C 1
ATOM 723 O O . SER A 1 86 ? 8.607 -12.743 -8.668 1.00 47.25 86 SER A O 1
ATOM 725 N N . GLN A 1 87 ? 8.610 -13.319 -6.501 1.00 56.09 87 GLN A N 1
ATOM 726 C CA . GLN A 1 87 ? 9.885 -12.720 -6.121 1.00 56.09 87 GLN A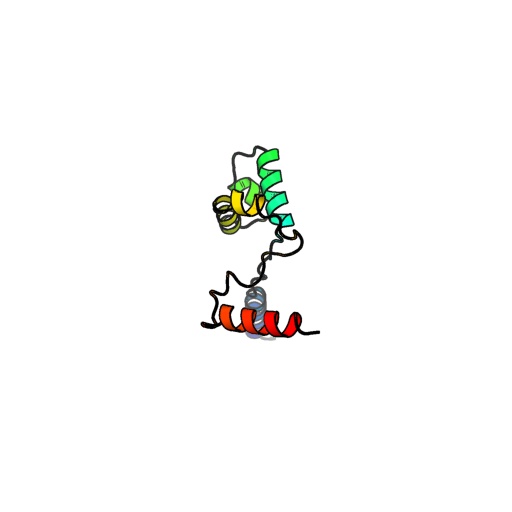 CA 1
ATOM 727 C C . GLN A 1 87 ? 11.001 -13.444 -6.899 1.00 56.09 87 GLN A C 1
ATOM 729 O O . GLN A 1 87 ? 10.903 -14.651 -7.114 1.00 56.09 87 GLN A O 1
ATOM 734 N N . GLY A 1 88 ? 11.972 -12.678 -7.398 1.00 51.75 88 GLY A N 1
ATOM 735 C CA . GLY A 1 88 ? 12.867 -13.041 -8.496 1.00 51.75 88 GLY A CA 1
ATOM 736 C C . GLY A 1 88 ? 13.331 -14.493 -8.520 1.00 51.75 88 GLY A C 1
ATOM 737 O O . GLY A 1 88 ? 13.925 -14.985 -7.566 1.00 51.75 88 GLY A O 1
ATOM 738 N N . HIS A 1 89 ? 13.138 -15.144 -9.666 1.00 51.97 89 HIS A N 1
ATOM 739 C CA . HIS A 1 89 ? 14.002 -16.259 -10.002 1.00 51.97 89 HIS A CA 1
ATOM 740 C C . HIS A 1 89 ? 15.400 -15.659 -10.187 1.00 51.97 89 HIS A C 1
ATOM 742 O O . HIS A 1 89 ? 15.670 -14.999 -11.193 1.00 51.97 89 HIS A O 1
ATOM 748 N N . THR A 1 90 ? 16.284 -15.852 -9.205 1.00 61.12 90 THR A N 1
ATOM 749 C CA . THR A 1 90 ? 17.715 -15.919 -9.502 1.00 61.12 90 THR A CA 1
ATOM 750 C C . THR A 1 90 ? 17.841 -16.881 -10.672 1.00 61.12 90 THR A C 1
ATOM 752 O O . THR A 1 90 ? 17.190 -17.929 -10.695 1.00 61.12 90 THR A O 1
ATOM 755 N N . THR A 1 91 ? 18.538 -16.456 -11.717 1.00 59.81 91 THR A N 1
ATOM 756 C CA . THR A 1 91 ? 18.709 -17.216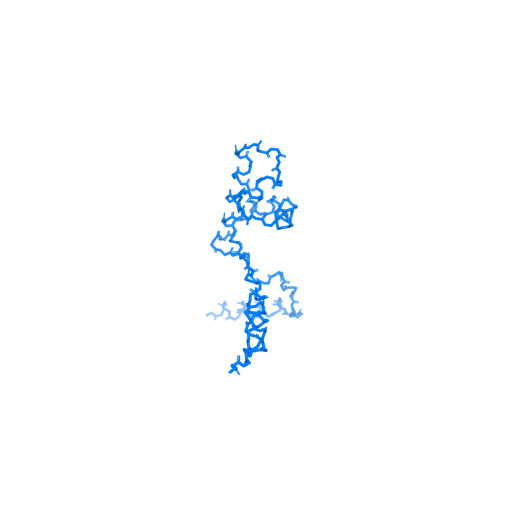 -12.952 1.00 59.81 91 THR A CA 1
ATOM 757 C C . THR A 1 91 ? 19.148 -18.637 -12.612 1.00 59.81 91 THR A C 1
ATOM 759 O O . THR A 1 91 ? 20.300 -18.865 -12.274 1.00 59.81 91 THR A O 1
ATOM 762 N N . LEU A 1 92 ? 18.201 -19.580 -12.658 1.00 69.44 92 LEU A N 1
ATOM 763 C CA . LEU A 1 92 ? 18.412 -20.991 -12.317 1.00 69.44 92 LEU A CA 1
ATOM 764 C C . LEU A 1 92 ? 19.337 -21.677 -13.317 1.00 69.44 92 LEU A C 1
ATOM 766 O O . LEU A 1 92 ? 19.874 -22.738 -13.036 1.00 69.44 92 LEU A O 1
ATOM 770 N N . ILE A 1 93 ? 19.474 -21.079 -14.498 1.00 72.94 93 ILE A N 1
ATOM 771 C CA . ILE A 1 93 ? 20.148 -21.659 -15.644 1.00 72.94 93 ILE A CA 1
ATOM 772 C C . ILE A 1 93 ? 21.521 -20.990 -15.770 1.00 72.94 93 ILE A C 1
ATOM 774 O O . ILE A 1 93 ? 21.575 -19.822 -16.170 1.00 72.94 93 ILE A O 1
ATOM 778 N N . PRO A 1 94 ? 22.615 -21.709 -15.458 1.00 80.94 94 PRO A N 1
ATOM 779 C CA . PRO A 1 94 ? 23.975 -21.168 -15.499 1.00 80.94 94 PRO A CA 1
ATOM 780 C C . PRO A 1 94 ? 24.415 -20.672 -16.885 1.00 80.94 94 PRO A C 1
ATOM 782 O O . PRO A 1 94 ? 25.281 -19.817 -16.974 1.00 80.94 94 PRO A O 1
ATOM 785 N N . PHE A 1 95 ? 23.792 -21.165 -17.959 1.00 83.81 95 PHE A N 1
ATOM 786 C CA . PHE A 1 95 ? 24.129 -20.860 -19.358 1.00 83.81 95 PHE A CA 1
ATOM 787 C C . PHE A 1 95 ? 23.105 -19.946 -20.054 1.00 83.81 95 PHE A C 1
ATOM 789 O O . PHE A 1 95 ? 22.998 -19.924 -21.280 1.00 83.81 95 PHE A O 1
ATOM 796 N N . LYS A 1 96 ? 22.295 -19.197 -19.293 1.00 83.62 96 LYS A N 1
ATOM 797 C CA . LYS A 1 96 ? 21.232 -18.344 -19.856 1.00 83.62 96 LYS A CA 1
ATOM 798 C C . LYS A 1 96 ? 21.753 -17.397 -20.944 1.00 83.62 96 LYS A C 1
ATOM 800 O O . LYS A 1 96 ? 21.086 -17.219 -21.962 1.00 83.62 96 LYS A O 1
ATOM 805 N N . ASP A 1 97 ? 22.912 -16.792 -20.724 1.00 84.12 97 ASP A N 1
ATOM 806 C CA . ASP A 1 97 ? 23.454 -15.792 -21.642 1.00 84.12 97 ASP A CA 1
ATOM 807 C C . ASP A 1 97 ? 23.983 -16.435 -22.934 1.00 84.12 97 ASP A C 1
ATOM 809 O O . ASP A 1 97 ? 23.720 -15.919 -24.020 1.00 84.12 97 ASP A O 1
ATOM 813 N N . GLU A 1 98 ? 24.602 -17.616 -22.839 1.00 87.31 98 GLU A N 1
ATOM 814 C CA . GLU A 1 98 ? 25.028 -18.423 -23.994 1.00 87.31 98 GLU A CA 1
ATOM 815 C C . GLU A 1 98 ? 23.831 -18.869 -24.846 1.00 87.31 98 GLU A C 1
ATOM 817 O O . GLU A 1 98 ? 23.844 -18.755 -26.074 1.00 87.31 98 GLU A O 1
ATOM 822 N N . LEU A 1 99 ? 22.745 -19.303 -24.198 1.00 88.00 99 LEU A N 1
ATOM 823 C CA . LEU A 1 99 ? 21.509 -19.677 -24.882 1.00 88.00 99 LEU A CA 1
ATOM 824 C C . LEU A 1 99 ? 20.879 -18.480 -25.611 1.00 88.00 99 LEU A C 1
ATOM 826 O O . LEU A 1 99 ? 20.441 -18.602 -26.756 1.00 88.00 99 LEU A O 1
ATOM 830 N N . LEU A 1 100 ? 20.845 -17.308 -24.970 1.00 89.12 100 LEU A N 1
ATOM 831 C CA . LEU A 1 100 ? 20.324 -16.089 -25.590 1.00 89.12 100 LEU A CA 1
ATOM 832 C C . LEU A 1 100 ? 21.176 -15.640 -26.781 1.00 89.12 100 LEU A C 1
ATOM 834 O O . LEU A 1 100 ? 20.610 -15.175 -27.773 1.00 89.12 100 LEU A O 1
ATOM 838 N N . ALA A 1 101 ? 22.500 -15.792 -26.701 1.00 89.75 101 ALA A N 1
ATOM 839 C CA . ALA A 1 101 ? 23.413 -15.508 -27.801 1.00 89.75 101 ALA A CA 1
ATOM 840 C C . ALA A 1 101 ? 23.147 -16.431 -29.001 1.00 89.75 101 ALA A C 1
ATOM 842 O O . ALA A 1 101 ? 22.904 -15.931 -30.099 1.00 89.75 101 ALA A O 1
ATOM 843 N N . ASN A 1 102 ? 23.054 -17.748 -28.783 1.00 88.69 102 ASN A N 1
ATOM 844 C CA . ASN A 1 102 ? 22.727 -18.710 -29.842 1.00 88.69 102 ASN A CA 1
ATOM 845 C C . ASN A 1 102 ? 21.374 -18.410 -30.509 1.00 88.69 102 ASN A C 1
ATOM 847 O O . ASN A 1 102 ? 21.250 -18.406 -31.731 1.00 88.69 102 ASN A O 1
ATOM 851 N N . MET A 1 103 ? 20.348 -18.097 -29.715 1.00 91.00 103 MET A N 1
ATOM 852 C CA . MET A 1 103 ? 19.032 -17.758 -30.257 1.00 91.00 103 MET A CA 1
ATOM 853 C C . MET A 1 103 ? 19.020 -16.435 -31.035 1.00 91.00 103 MET A C 1
ATOM 855 O O . MET A 1 103 ? 18.142 -16.235 -31.870 1.00 91.00 103 MET A O 1
ATOM 859 N N . ARG A 1 104 ? 19.900 -15.476 -30.723 1.00 88.38 104 ARG A N 1
ATOM 860 C CA . ARG A 1 104 ? 20.028 -14.222 -31.491 1.00 88.38 104 ARG A CA 1
ATOM 861 C C . ARG A 1 104 ? 20.731 -14.465 -32.821 1.00 88.38 104 ARG A C 1
ATOM 863 O O . ARG A 1 104 ? 20.236 -13.996 -33.837 1.00 88.38 104 ARG A O 1
ATOM 870 N N . ASP A 1 105 ? 21.803 -15.244 -32.800 1.00 86.94 105 ASP A N 1
ATOM 871 C CA . ASP A 1 105 ? 22.574 -15.630 -33.984 1.00 86.94 105 ASP A CA 1
ATOM 872 C C . ASP A 1 105 ? 21.691 -16.325 -35.038 1.00 86.94 105 ASP A C 1
ATOM 874 O O . ASP A 1 105 ? 21.633 -15.928 -36.200 1.00 86.94 105 ASP A O 1
ATOM 878 N N . ARG A 1 106 ? 20.841 -17.258 -34.589 1.00 83.06 106 ARG A N 1
ATOM 879 C CA . ARG A 1 106 ? 19.861 -17.951 -35.445 1.00 83.06 106 ARG A CA 1
ATOM 880 C C . ARG A 1 106 ? 18.663 -17.107 -35.896 1.00 83.06 106 ARG A C 1
ATOM 882 O O . ARG A 1 106 ? 17.860 -17.585 -36.686 1.00 83.06 106 ARG A O 1
ATOM 889 N N . ARG A 1 107 ? 18.483 -15.900 -35.350 1.00 79.62 107 ARG A N 1
ATOM 890 C CA . ARG A 1 107 ? 17.407 -14.968 -35.738 1.00 79.62 107 ARG A CA 1
ATOM 891 C C . ARG A 1 107 ? 17.865 -13.909 -36.738 1.00 79.62 107 ARG A C 1
ATOM 893 O O . ARG A 1 107 ? 17.010 -13.289 -37.353 1.00 79.62 107 ARG A O 1
ATOM 900 N N . GLY A 1 108 ? 19.173 -13.687 -36.869 1.00 64.19 108 GLY A N 1
ATOM 901 C CA . GLY A 1 108 ? 19.764 -12.781 -37.860 1.00 64.19 108 GLY A CA 1
ATOM 902 C C . GLY A 1 108 ? 20.211 -13.474 -39.150 1.00 64.19 108 GLY A C 1
ATOM 903 O O . GLY A 1 108 ? 20.848 -12.837 -39.978 1.00 64.19 108 GLY A O 1
ATOM 904 N N . THR A 1 109 ? 19.924 -14.767 -39.295 1.00 58.00 109 THR A N 1
ATOM 905 C CA . THR A 1 109 ? 20.215 -15.570 -40.486 1.00 58.00 109 THR A CA 1
ATOM 906 C C . THR A 1 109 ? 18.940 -15.713 -41.322 1.00 58.00 109 THR A C 1
ATOM 908 O O . THR A 1 109 ? 18.202 -16.687 -41.178 1.00 58.00 109 THR A O 1
ATOM 911 N N . GLU A 1 110 ? 18.680 -14.705 -42.158 1.00 51.50 110 GLU A N 1
ATOM 912 C CA . GLU A 1 110 ? 17.940 -14.834 -43.426 1.00 51.50 110 GLU A CA 1
ATOM 913 C C . GLU A 1 110 ? 18.943 -14.811 -44.584 1.00 51.50 110 GLU A C 1
ATOM 915 O O . GLU A 1 110 ? 19.873 -13.970 -44.533 1.00 51.50 110 GLU A O 1
#

Radius of gyration: 25.2 Å; chains: 1; bounding box: 64×53×70 Å

Foldseek 3Di:
DDDPPVVVVVVVVVVVVVVVPPPPPPQAFLLNLLVLVVVCVVVVDPDLPVSCVVVVHDSVVVVVCVVCVCVSNVDPDDRGHSDDPDPDDPPPDPCVVVVVVVVVVVVPPD